Protein AF-D2HMJ4-F1 (afdb_monomer_lite)

Structure (mmCIF, N/CA/C/O backbone):
data_AF-D2HMJ4-F1
#
_entry.id   AF-D2HMJ4-F1
#
loop_
_atom_site.group_PDB
_atom_site.id
_atom_site.type_symbol
_atom_site.label_atom_id
_atom_site.label_alt_id
_atom_site.label_comp_id
_atom_site.label_asym_id
_atom_site.label_entity_id
_atom_site.label_seq_id
_atom_site.pdbx_PDB_ins_code
_atom_site.Cartn_x
_atom_site.Cartn_y
_atom_site.Cartn_z
_atom_site.occupancy
_atom_site.B_iso_or_equiv
_atom_s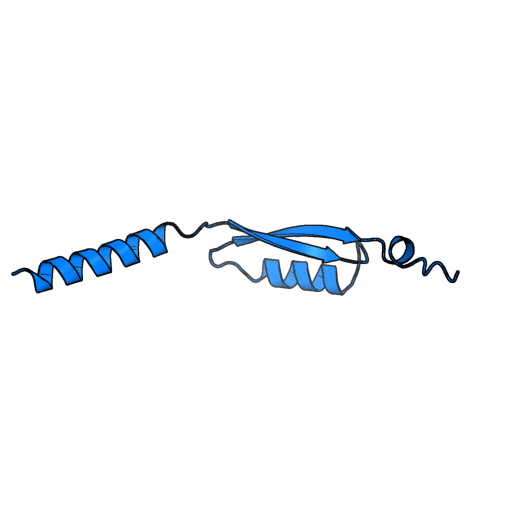ite.auth_seq_id
_atom_site.auth_comp_id
_atom_site.auth_asym_id
_atom_site.auth_atom_id
_atom_site.pdbx_PDB_model_num
ATOM 1 N N . MET A 1 1 ? -38.135 1.642 26.093 1.00 60.03 1 MET A N 1
ATOM 2 C CA . MET A 1 1 ? -36.953 0.891 26.578 1.00 60.03 1 MET A CA 1
ATOM 3 C C . MET A 1 1 ? -36.193 0.139 25.477 1.00 60.03 1 MET A C 1
ATOM 5 O O . MET A 1 1 ? -34.974 0.151 25.522 1.00 60.03 1 MET A O 1
ATOM 9 N N . GLN A 1 2 ? -36.844 -0.463 24.469 1.00 69.62 2 GLN A N 1
ATOM 10 C CA . GLN A 1 2 ? -36.143 -1.271 23.445 1.00 69.62 2 GLN A CA 1
ATOM 11 C C . GLN A 1 2 ? -35.284 -0.471 22.440 1.00 69.62 2 GLN A C 1
ATOM 13 O O . GLN A 1 2 ? -34.216 -0.932 22.054 1.00 69.62 2 GLN A O 1
ATOM 18 N N . HIS A 1 3 ? -35.692 0.743 22.051 1.00 68.31 3 HIS A N 1
ATOM 19 C CA . HIS A 1 3 ? -34.949 1.548 21.064 1.00 68.31 3 HIS A CA 1
ATOM 20 C C . HIS A 1 3 ? -33.601 2.076 21.572 1.00 68.31 3 HIS A C 1
ATOM 22 O O . HIS A 1 3 ? -32.653 2.173 20.803 1.00 68.31 3 HIS A O 1
ATOM 28 N N . ILE A 1 4 ? -33.500 2.370 22.873 1.00 77.19 4 ILE A N 1
ATOM 29 C CA . ILE A 1 4 ? -32.245 2.798 23.506 1.00 77.19 4 ILE A CA 1
ATOM 30 C C . ILE A 1 4 ? -31.251 1.636 23.507 1.00 77.19 4 ILE A C 1
ATOM 32 O O . ILE A 1 4 ? -30.105 1.806 23.106 1.00 77.19 4 ILE A O 1
ATOM 36 N N . PHE A 1 5 ? -31.712 0.438 23.876 1.00 71.56 5 PHE A N 1
ATOM 37 C CA . PHE A 1 5 ? -30.892 -0.771 23.850 1.00 71.56 5 PHE A CA 1
ATOM 38 C C . PHE A 1 5 ? -30.379 -1.081 22.437 1.00 71.56 5 PHE A C 1
ATOM 40 O O . PHE A 1 5 ? -29.193 -1.338 22.261 1.00 71.56 5 PHE A O 1
ATOM 47 N N . ALA A 1 6 ? -31.238 -0.952 21.420 1.00 72.56 6 ALA A N 1
ATOM 48 C CA . ALA A 1 6 ? -30.831 -1.106 20.026 1.00 72.56 6 ALA A CA 1
ATOM 49 C C . ALA A 1 6 ? -29.752 -0.087 19.620 1.00 72.56 6 ALA A C 1
ATOM 51 O O . ALA A 1 6 ? -28.764 -0.470 19.008 1.00 72.56 6 ALA A O 1
ATOM 52 N N . PHE A 1 7 ? -29.888 1.185 20.009 1.00 73.75 7 PHE A N 1
ATOM 53 C CA . PHE A 1 7 ? -28.906 2.229 19.692 1.00 73.75 7 PHE A CA 1
ATOM 54 C C . PHE A 1 7 ? -27.529 1.95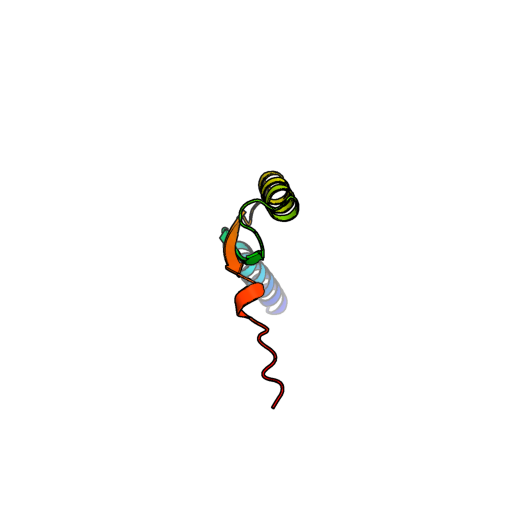3 20.318 1.00 73.75 7 PHE A C 1
ATOM 56 O O . PHE A 1 7 ? -26.501 2.107 19.659 1.00 73.75 7 PHE A O 1
ATOM 63 N N . PHE A 1 8 ? -27.510 1.482 21.568 1.00 75.62 8 PHE A N 1
ATOM 64 C CA . PHE A 1 8 ? -26.284 1.053 22.243 1.00 75.62 8 PHE A CA 1
ATOM 65 C C . PHE A 1 8 ? -25.661 -0.177 21.582 1.00 75.62 8 PHE A C 1
ATOM 67 O O . PHE A 1 8 ? -24.447 -0.205 21.390 1.00 75.62 8 PHE A O 1
ATOM 74 N N . CYS A 1 9 ? -26.464 -1.166 21.182 1.00 75.12 9 CYS A N 1
ATOM 75 C CA . CYS A 1 9 ? -25.969 -2.337 20.461 1.00 75.12 9 CYS A CA 1
ATOM 76 C C . 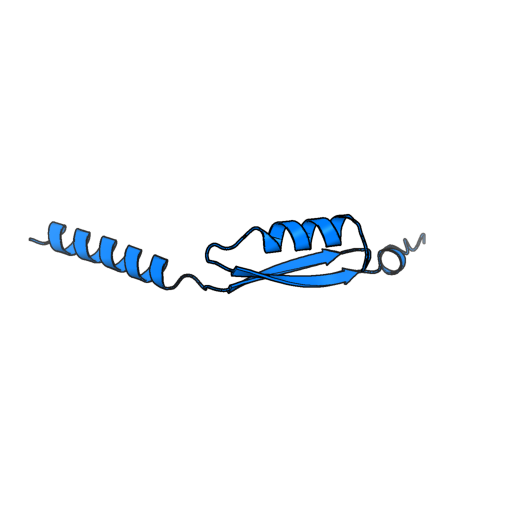CYS A 1 9 ? -25.346 -1.955 19.115 1.00 75.12 9 CYS A C 1
ATOM 78 O O . CYS A 1 9 ? -24.251 -2.417 18.810 1.00 75.12 9 CYS A O 1
ATOM 80 N N . THR A 1 10 ? -25.982 -1.084 18.331 1.00 75.25 10 THR A N 1
ATOM 81 C CA . THR A 1 10 ? -25.439 -0.657 17.032 1.00 75.25 10 THR A CA 1
ATOM 82 C C . THR A 1 10 ? -24.161 0.165 17.196 1.00 75.25 10 THR A C 1
ATOM 84 O O . THR A 1 10 ? -23.204 -0.039 16.451 1.00 75.25 10 THR A O 1
ATOM 87 N N . GLY A 1 11 ? -24.103 1.050 18.199 1.00 76.56 11 GLY A N 1
ATOM 88 C CA . GLY A 1 11 ? -22.897 1.821 18.512 1.00 76.56 11 GLY A CA 1
ATOM 89 C C . GLY A 1 11 ? -21.740 0.943 18.993 1.00 76.56 11 GLY A C 1
ATOM 90 O O . GLY A 1 11 ? -20.607 1.112 18.547 1.00 76.56 11 GLY A O 1
ATOM 91 N N . PHE A 1 12 ? -22.027 -0.041 19.847 1.00 73.44 12 PHE A N 1
ATOM 92 C CA . PHE A 1 12 ? -21.031 -0.993 20.336 1.00 73.44 12 PHE A CA 1
ATOM 93 C C . PHE A 1 12 ? -20.512 -1.900 19.215 1.00 73.44 12 PHE A C 1
ATOM 95 O O . PHE A 1 12 ? -19.305 -2.078 19.088 1.00 73.44 12 PHE A O 1
ATOM 102 N N . LEU A 1 13 ? -21.394 -2.412 18.352 1.00 73.25 13 LEU A N 1
ATOM 103 C CA . LEU A 1 13 ? -20.994 -3.199 17.183 1.00 73.25 13 LEU A CA 1
ATOM 104 C C . LEU A 1 13 ? -20.127 -2.375 16.221 1.00 73.25 13 LEU A C 1
ATOM 106 O O . LEU A 1 13 ? -19.106 -2.872 15.753 1.00 73.25 13 LEU A O 1
ATOM 110 N N . GLY A 1 14 ? -20.475 -1.107 15.983 1.00 73.94 14 GLY A N 1
ATOM 111 C CA . GLY A 1 14 ? -19.651 -0.193 15.189 1.00 73.94 14 GLY A CA 1
ATOM 112 C C . GLY A 1 14 ? -18.262 0.037 15.795 1.00 73.94 14 GLY A C 1
ATOM 113 O O . GLY A 1 14 ? -17.262 -0.014 15.080 1.00 73.94 14 GLY A O 1
ATOM 114 N N . ALA A 1 15 ? -18.181 0.215 17.116 1.00 72.75 15 ALA A N 1
ATOM 115 C CA . ALA A 1 15 ? -16.913 0.383 17.825 1.00 72.75 15 ALA A CA 1
ATOM 116 C C . ALA A 1 15 ? -16.043 -0.884 17.785 1.00 72.75 15 ALA A C 1
ATOM 118 O O . ALA A 1 15 ? -14.839 -0.789 17.570 1.00 72.75 15 ALA A O 1
ATOM 119 N N . VAL A 1 16 ? -16.641 -2.069 17.940 1.00 72.44 16 VAL A N 1
ATOM 120 C CA . VAL A 1 16 ? -15.925 -3.354 17.872 1.00 72.44 16 VAL A CA 1
ATOM 121 C C . VAL A 1 16 ? -15.388 -3.616 16.463 1.00 72.44 16 VAL A C 1
ATOM 123 O O . VAL A 1 16 ? -14.248 -4.054 16.319 1.00 72.44 16 VAL A O 1
ATOM 126 N N . VAL A 1 17 ? -16.160 -3.307 15.416 1.00 70.44 17 VAL A N 1
ATOM 127 C CA . VAL A 1 17 ? -15.705 -3.454 14.022 1.00 70.44 17 VAL A CA 1
ATOM 128 C C . VAL A 1 17 ? -14.579 -2.467 13.698 1.00 70.44 17 VAL A C 1
ATOM 130 O O . VAL A 1 17 ? -13.594 -2.863 13.078 1.00 70.44 17 VAL A O 1
ATOM 133 N N . GLY A 1 18 ? -14.679 -1.213 14.151 1.00 65.56 18 GLY A N 1
ATOM 134 C CA . GLY A 1 18 ? -13.622 -0.212 13.965 1.00 65.56 18 GLY A CA 1
ATOM 135 C C . GLY A 1 18 ? -12.340 -0.524 14.746 1.00 65.56 18 GLY A C 1
ATOM 136 O O . GLY A 1 18 ? -11.245 -0.316 14.235 1.00 65.56 18 GLY A O 1
ATOM 137 N N . ALA A 1 19 ? -12.462 -1.075 15.958 1.00 65.62 19 ALA A N 1
ATOM 138 C CA . ALA A 1 19 ? -11.321 -1.457 16.790 1.00 65.62 19 ALA A CA 1
ATOM 139 C C . ALA A 1 19 ? -10.585 -2.706 16.280 1.00 65.62 19 ALA A C 1
ATOM 141 O O . ALA A 1 19 ? -9.402 -2.875 16.565 1.00 65.62 19 ALA A O 1
ATOM 142 N N . ASN A 1 20 ? -11.265 -3.578 15.531 1.00 70.88 20 ASN A N 1
ATOM 143 C CA . ASN A 1 20 ? -10.679 -4.805 14.993 1.00 70.88 20 ASN A CA 1
ATOM 144 C C . ASN A 1 20 ? -10.069 -4.623 13.590 1.00 70.88 20 ASN A C 1
ATOM 146 O O . ASN A 1 20 ? -9.786 -5.607 12.903 1.00 70.88 20 ASN A O 1
ATOM 150 N N . PHE A 1 21 ? -9.892 -3.379 13.134 1.00 77.00 21 PHE A N 1
ATOM 151 C CA . PHE A 1 21 ? -9.225 -3.124 11.866 1.00 77.00 21 PHE A CA 1
ATOM 152 C C . PHE A 1 21 ? -7.735 -3.498 11.974 1.00 77.00 21 PHE A C 1
ATOM 154 O O . PHE A 1 21 ? -7.061 -3.076 12.918 1.00 77.00 21 PHE A O 1
ATOM 161 N N . PRO A 1 22 ? -7.190 -4.299 11.042 1.00 74.50 22 PRO A N 1
ATOM 162 C CA . PRO A 1 22 ? -5.810 -4.750 11.129 1.00 74.50 22 PRO A CA 1
ATOM 163 C C . PRO A 1 22 ? -4.843 -3.565 11.028 1.00 74.50 22 PRO A C 1
ATOM 165 O O . PRO A 1 22 ? -4.853 -2.805 10.063 1.00 74.50 22 PRO A O 1
ATOM 168 N N . ASN A 1 23 ? -3.945 -3.455 12.010 1.00 79.12 23 ASN A N 1
ATOM 169 C CA . ASN A 1 23 ? -2.899 -2.427 12.046 1.00 79.12 23 ASN A CA 1
ATOM 170 C C . ASN A 1 23 ? -1.889 -2.538 10.896 1.00 79.12 23 ASN A C 1
ATOM 172 O O . ASN A 1 23 ? -1.095 -1.622 10.696 1.00 79.12 23 ASN A O 1
ATOM 176 N N . ASN A 1 24 ? -1.897 -3.649 10.159 1.00 81.56 24 ASN A N 1
ATOM 177 C CA . ASN A 1 24 ? -0.988 -3.925 9.062 1.00 81.56 24 ASN A CA 1
ATOM 178 C C . ASN A 1 24 ? -1.786 -4.375 7.836 1.00 81.56 24 ASN A C 1
ATOM 180 O O . ASN A 1 24 ? -2.414 -5.433 7.860 1.00 81.56 24 ASN A O 1
ATOM 184 N N . ILE A 1 25 ? -1.734 -3.592 6.761 1.00 84.38 25 ILE A N 1
ATOM 185 C CA . ILE A 1 25 ? -2.403 -3.895 5.492 1.00 84.38 25 ILE A CA 1
ATOM 186 C C . ILE A 1 25 ? -1.354 -4.317 4.477 1.00 84.38 25 ILE A C 1
ATOM 188 O O . ILE A 1 25 ? -0.445 -3.551 4.172 1.00 84.38 25 ILE A O 1
ATOM 192 N N . GLN A 1 26 ? -1.481 -5.533 3.957 1.00 86.00 26 GLN A N 1
ATOM 193 C CA . GLN A 1 26 ? -0.601 -6.042 2.910 1.00 86.00 26 GLN A CA 1
ATOM 194 C C . GLN A 1 26 ? -1.021 -5.444 1.562 1.00 86.00 26 GLN A C 1
ATOM 196 O O . GLN A 1 26 ? -2.169 -5.599 1.149 1.00 86.00 26 GLN A O 1
ATOM 201 N N . ILE A 1 27 ? -0.106 -4.747 0.889 1.00 84.19 27 ILE A N 1
ATOM 202 C CA . ILE A 1 27 ? -0.326 -4.175 -0.445 1.00 84.19 27 ILE A CA 1
ATOM 203 C C . ILE A 1 27 ? 0.533 -4.935 -1.444 1.00 84.19 27 ILE A C 1
ATOM 205 O O . ILE A 1 27 ? 1.750 -4.767 -1.463 1.00 84.19 27 ILE A O 1
ATOM 209 N N . GLY A 1 28 ? -0.109 -5.740 -2.287 1.00 84.50 28 GLY A N 1
ATOM 210 C CA . GLY A 1 28 ? 0.542 -6.375 -3.428 1.00 84.50 28 GLY A CA 1
ATOM 211 C C . GLY A 1 28 ? 0.898 -5.352 -4.508 1.00 84.50 28 GLY A C 1
ATOM 212 O O . GLY A 1 28 ? 0.091 -4.474 -4.817 1.00 84.50 28 GLY A O 1
ATOM 213 N N . GLY A 1 29 ? 2.083 -5.465 -5.102 1.00 82.62 29 GLY A N 1
ATOM 214 C CA . GLY A 1 29 ? 2.488 -4.632 -6.234 1.00 82.62 29 GLY A CA 1
ATOM 215 C C . GLY A 1 29 ? 3.415 -5.385 -7.177 1.00 82.62 29 GLY A C 1
ATOM 216 O O . GLY A 1 29 ? 4.351 -6.034 -6.730 1.00 82.62 29 GLY A O 1
ATOM 217 N N . LEU A 1 30 ? 3.170 -5.286 -8.482 1.00 82.44 30 LEU A N 1
ATOM 218 C CA . LEU A 1 30 ? 4.048 -5.858 -9.500 1.00 82.44 30 LEU A CA 1
ATOM 219 C C . LEU A 1 30 ? 4.895 -4.736 -10.094 1.00 82.44 30 LEU A C 1
ATOM 221 O O . LEU A 1 30 ? 4.354 -3.820 -10.713 1.00 82.44 30 LEU A O 1
ATOM 225 N N . PHE A 1 31 ? 6.210 -4.786 -9.884 1.00 82.31 31 PHE A N 1
ATOM 226 C CA . PHE A 1 31 ? 7.134 -3.781 -10.410 1.00 82.31 31 PHE A CA 1
ATOM 227 C C . PHE A 1 31 ? 8.015 -4.381 -11.513 1.00 82.31 31 PHE A C 1
ATOM 229 O O . PHE A 1 31 ? 8.555 -5.469 -11.334 1.00 82.31 31 PHE A O 1
ATOM 236 N N . PRO A 1 32 ? 8.209 -3.682 -12.646 1.00 73.75 32 PRO A N 1
ATOM 237 C CA . PRO A 1 32 ? 9.000 -4.203 -13.761 1.00 73.75 32 PRO A CA 1
ATOM 238 C C . PRO A 1 32 ? 10.505 -4.220 -13.482 1.00 73.75 32 PRO A C 1
ATOM 240 O O . PRO A 1 32 ? 11.233 -5.042 -14.021 1.00 73.75 32 PRO A O 1
ATOM 243 N N . ASN A 1 33 ? 10.977 -3.295 -12.641 1.00 72.25 33 ASN A N 1
ATOM 244 C CA . ASN A 1 33 ? 12.390 -3.095 -12.352 1.00 72.25 33 ASN A CA 1
ATOM 245 C C . ASN A 1 33 ? 12.609 -2.936 -10.844 1.00 72.25 33 ASN A C 1
ATOM 247 O O . ASN A 1 33 ? 11.908 -2.176 -10.174 1.00 72.25 33 ASN A O 1
ATOM 251 N N . GLN A 1 34 ? 13.647 -3.589 -10.324 1.00 67.31 34 GLN A N 1
ATOM 252 C CA . GLN A 1 34 ? 14.006 -3.583 -8.899 1.00 67.31 34 GLN A CA 1
ATOM 253 C C . GLN A 1 34 ? 14.482 -2.201 -8.400 1.00 67.31 34 GLN A C 1
ATOM 255 O O . GLN A 1 34 ? 14.310 -1.846 -7.229 1.00 67.31 34 GLN A O 1
ATOM 260 N N . GLN A 1 35 ? 15.050 -1.387 -9.295 1.00 69.31 35 GLN A N 1
ATOM 261 C CA . GLN A 1 35 ? 15.555 -0.037 -9.019 1.00 69.31 35 GLN A CA 1
ATOM 262 C C . GLN A 1 35 ? 14.978 0.993 -10.000 1.00 69.31 35 GLN A C 1
ATOM 264 O O . GLN A 1 35 ? 15.705 1.732 -10.654 1.00 69.31 35 GLN A O 1
ATOM 269 N N . SER A 1 36 ? 13.651 1.027 -10.100 1.00 78.94 36 SER A N 1
ATOM 270 C CA . SER A 1 36 ? 12.934 2.050 -10.866 1.00 78.94 36 SER A CA 1
ATOM 271 C C . SER A 1 36 ? 12.700 3.321 -10.041 1.00 78.94 36 SER A C 1
ATOM 273 O O . SER A 1 36 ? 12.551 3.250 -8.814 1.00 78.94 36 SER A O 1
ATOM 275 N N . GLN A 1 37 ? 12.596 4.479 -10.700 1.00 84.81 37 GLN A N 1
ATOM 276 C CA . GLN A 1 37 ? 12.212 5.743 -10.053 1.00 84.81 37 GLN A CA 1
ATOM 277 C C . GLN A 1 37 ? 10.842 5.619 -9.363 1.00 84.81 37 GLN A C 1
ATOM 279 O O . GLN A 1 37 ? 10.633 6.147 -8.274 1.00 84.81 37 GLN A O 1
ATOM 284 N N . GLU A 1 38 ? 9.938 4.846 -9.952 1.00 82.38 38 GLU A N 1
ATOM 285 C CA . GLU A 1 38 ? 8.601 4.532 -9.459 1.00 82.38 38 GLU A CA 1
ATOM 286 C C . GLU A 1 38 ? 8.662 3.699 -8.175 1.00 82.38 38 GLU A C 1
ATOM 288 O O . GLU A 1 38 ? 7.932 3.972 -7.226 1.00 82.38 38 GLU A O 1
ATOM 293 N N . HIS A 1 39 ? 9.582 2.730 -8.097 1.00 83.44 39 HIS A N 1
ATOM 294 C CA . HIS A 1 39 ? 9.801 1.942 -6.881 1.00 83.44 39 HIS A CA 1
ATOM 295 C C . HIS A 1 39 ? 10.377 2.812 -5.750 1.00 83.44 39 HIS A C 1
ATOM 297 O O . HIS A 1 39 ? 10.005 2.663 -4.583 1.00 83.44 39 HIS A O 1
ATOM 303 N N . ALA A 1 40 ? 11.249 3.772 -6.076 1.00 84.19 40 ALA A N 1
ATOM 304 C CA . ALA A 1 40 ? 11.749 4.745 -5.107 1.00 84.19 40 ALA A CA 1
ATOM 305 C C . ALA A 1 40 ? 10.644 5.696 -4.614 1.00 84.19 40 ALA A C 1
ATOM 307 O O . ALA A 1 40 ? 10.509 5.883 -3.405 1.00 84.19 40 ALA A O 1
ATOM 308 N N . ALA A 1 41 ? 9.822 6.232 -5.520 1.00 87.38 41 ALA A N 1
ATOM 309 C CA . ALA A 1 41 ? 8.685 7.088 -5.185 1.00 87.38 41 ALA A CA 1
ATOM 310 C C . ALA A 1 41 ? 7.641 6.351 -4.332 1.00 87.38 41 ALA A C 1
ATOM 312 O O . ALA A 1 41 ? 7.142 6.901 -3.353 1.00 87.38 41 ALA A O 1
ATOM 313 N N . PHE A 1 42 ? 7.372 5.082 -4.644 1.00 87.19 42 PHE A N 1
ATOM 314 C CA . PHE A 1 42 ? 6.474 4.231 -3.871 1.00 87.19 42 PHE A CA 1
ATOM 315 C C . PHE A 1 42 ? 6.967 4.034 -2.432 1.00 87.19 42 PHE A C 1
ATOM 317 O O . PHE A 1 42 ? 6.221 4.264 -1.481 1.00 87.19 42 PHE A O 1
ATOM 324 N N . ARG A 1 43 ? 8.250 3.692 -2.243 1.00 85.19 43 ARG A N 1
ATOM 325 C CA . ARG A 1 43 ? 8.839 3.574 -0.896 1.00 85.19 43 ARG A CA 1
ATOM 326 C C . ARG A 1 43 ? 8.851 4.902 -0.146 1.00 85.19 43 ARG A C 1
ATOM 328 O O . ARG A 1 43 ? 8.616 4.918 1.059 1.00 85.19 43 ARG A O 1
ATOM 335 N N . PHE A 1 44 ? 9.101 6.004 -0.849 1.00 88.94 44 PHE A N 1
ATOM 336 C CA . PHE A 1 44 ? 9.054 7.337 -0.263 1.00 88.94 44 PHE A CA 1
ATOM 337 C C . PHE A 1 44 ? 7.647 7.675 0.243 1.00 88.94 44 PHE A C 1
ATOM 339 O O . PHE A 1 44 ? 7.501 8.023 1.412 1.00 88.94 44 PHE A O 1
ATOM 346 N N . ALA A 1 45 ? 6.608 7.476 -0.570 1.00 87.06 45 ALA A N 1
ATOM 347 C CA . ALA A 1 45 ? 5.221 7.708 -0.165 1.00 87.06 45 ALA A CA 1
ATOM 348 C C . ALA A 1 45 ? 4.817 6.834 1.035 1.00 87.06 45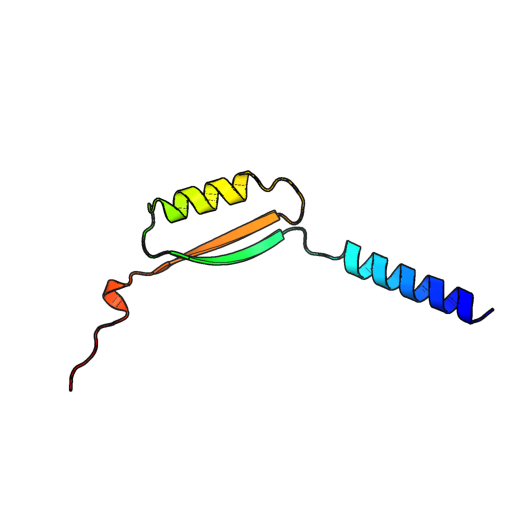 ALA A C 1
ATOM 350 O O . ALA A 1 45 ? 4.219 7.329 1.988 1.00 87.06 45 ALA A O 1
ATOM 351 N N . LEU A 1 46 ? 5.219 5.558 1.046 1.00 86.19 46 LEU A N 1
ATOM 352 C CA . LEU A 1 46 ? 4.984 4.668 2.188 1.00 86.19 46 LEU A CA 1
ATOM 353 C C . LEU A 1 46 ? 5.675 5.143 3.469 1.00 86.19 46 LEU A C 1
ATOM 355 O O . LEU A 1 46 ? 5.130 4.965 4.552 1.00 86.19 46 LEU A O 1
ATOM 359 N N . SER A 1 47 ? 6.857 5.756 3.366 1.00 84.00 47 SER A N 1
ATOM 360 C CA . SER A 1 47 ? 7.565 6.297 4.532 1.00 84.00 47 SER A CA 1
ATOM 361 C C . SER A 1 47 ? 6.920 7.559 5.115 1.00 84.00 47 SER A C 1
ATOM 363 O O . SER A 1 47 ? 7.141 7.863 6.285 1.00 84.00 47 SER A O 1
ATOM 365 N N . GLN A 1 48 ? 6.113 8.278 4.327 1.00 87.00 48 GLN A N 1
ATOM 366 C CA . GLN A 1 48 ? 5.372 9.456 4.790 1.00 87.00 48 GLN A CA 1
ATOM 367 C C . GLN A 1 48 ? 4.101 9.089 5.567 1.00 87.00 48 GLN A C 1
ATOM 369 O O . GLN A 1 48 ? 3.586 9.910 6.322 1.00 87.00 48 GLN A O 1
ATOM 374 N N . LEU A 1 49 ? 3.605 7.862 5.406 1.00 84.44 49 LEU A N 1
ATOM 375 C CA . LEU A 1 49 ? 2.429 7.353 6.103 1.00 84.44 49 LEU A CA 1
ATOM 376 C C . LEU A 1 49 ? 2.832 6.849 7.495 1.00 84.44 49 LEU A C 1
ATOM 378 O O . LEU A 1 49 ? 3.303 5.723 7.659 1.00 84.44 49 LEU A O 1
ATOM 382 N N . THR A 1 50 ? 2.666 7.703 8.503 1.00 73.00 50 THR A N 1
ATOM 383 C CA . THR A 1 50 ? 2.943 7.386 9.916 1.00 73.00 50 THR A CA 1
ATOM 384 C C . THR A 1 50 ? 1.701 6.963 10.699 1.00 73.00 50 THR A C 1
ATOM 386 O O . THR A 1 50 ? 1.832 6.374 11.773 1.00 73.00 50 THR A O 1
ATOM 389 N N . GLU A 1 51 ? 0.506 7.235 10.174 1.00 79.75 51 GLU A N 1
ATOM 390 C CA . GLU A 1 51 ? -0.760 6.879 10.812 1.00 79.75 51 GLU A CA 1
ATOM 391 C C . GLU A 1 51 ? -1.115 5.400 10.577 1.00 79.75 51 GLU A C 1
ATOM 393 O O . GLU A 1 51 ? -0.882 4.868 9.486 1.00 79.75 51 GLU A O 1
ATOM 398 N N . PRO A 1 52 ? -1.679 4.706 11.583 1.00 72.44 52 PRO A N 1
ATOM 399 C CA . PRO A 1 52 ? -2.250 3.386 11.371 1.00 72.44 52 PRO A CA 1
ATOM 400 C C . PRO A 1 52 ? -3.466 3.487 10.435 1.00 72.44 52 PRO A C 1
ATOM 402 O O . PRO A 1 52 ? -4.227 4.453 10.524 1.00 72.44 52 PRO A O 1
ATOM 405 N N . PRO A 1 53 ? -3.710 2.480 9.582 1.00 74.69 53 PRO A N 1
ATOM 406 C CA . PRO A 1 53 ? -2.998 1.205 9.453 1.00 74.69 53 PRO A CA 1
ATOM 407 C C . PRO A 1 53 ? -1.678 1.301 8.661 1.00 74.69 53 PRO A C 1
ATOM 409 O O . PRO A 1 53 ? -1.601 1.921 7.602 1.00 74.69 53 PRO A O 1
ATOM 412 N N . LYS A 1 54 ? -0.638 0.598 9.127 1.00 79.31 54 LYS A N 1
ATOM 413 C CA . LYS A 1 54 ? 0.659 0.516 8.447 1.00 79.31 54 LYS A CA 1
ATOM 414 C C . LYS A 1 54 ? 0.541 -0.305 7.168 1.00 79.31 54 LYS A C 1
ATOM 416 O O . LYS A 1 54 ? 0.215 -1.492 7.198 1.00 79.31 54 LYS A O 1
ATOM 421 N N . LEU A 1 55 ? 0.889 0.307 6.047 1.00 82.19 55 LEU A N 1
ATOM 422 C CA . LEU A 1 55 ? 0.935 -0.368 4.758 1.00 82.19 55 LEU A CA 1
ATOM 423 C C . LEU A 1 55 ? 2.228 -1.193 4.655 1.00 82.19 55 LEU A C 1
ATOM 425 O O . LEU A 1 55 ? 3.335 -0.655 4.705 1.00 82.19 55 LEU A O 1
ATOM 429 N N . LEU A 1 56 ? 2.089 -2.513 4.556 1.00 82.12 56 LEU A N 1
ATOM 430 C CA . LEU A 1 56 ? 3.172 -3.460 4.312 1.00 82.12 56 LEU A CA 1
ATOM 431 C C . LEU A 1 56 ? 3.192 -3.811 2.821 1.00 82.12 56 LEU A C 1
ATOM 433 O O . LEU A 1 56 ? 2.337 -4.571 2.367 1.00 82.12 56 LEU A O 1
ATOM 437 N N . PRO A 1 57 ? 4.137 -3.273 2.037 1.00 82.31 57 PRO A N 1
ATOM 438 C CA . PRO A 1 57 ? 4.235 -3.623 0.631 1.00 82.31 57 PRO A CA 1
ATOM 439 C C . PRO A 1 57 ? 4.749 -5.057 0.454 1.00 82.31 57 PRO A C 1
ATOM 441 O O . PRO A 1 57 ? 5.800 -5.419 0.981 1.00 82.31 57 PRO A O 1
ATOM 444 N N . GLN A 1 58 ? 4.026 -5.851 -0.328 1.00 81.19 58 GLN A N 1
ATOM 445 C CA . GLN A 1 58 ? 4.424 -7.156 -0.841 1.00 81.19 58 GLN A CA 1
ATOM 446 C C . GLN A 1 58 ? 4.660 -7.000 -2.346 1.00 81.19 58 GLN A C 1
ATOM 448 O O . GLN A 1 58 ? 3.759 -7.183 -3.163 1.00 81.19 58 GLN A O 1
ATOM 453 N N . ILE A 1 59 ? 5.859 -6.532 -2.693 1.00 77.31 59 ILE A N 1
ATOM 454 C CA . ILE A 1 59 ? 6.230 -6.252 -4.079 1.00 77.31 59 ILE A CA 1
ATOM 455 C C . ILE A 1 59 ? 6.935 -7.461 -4.681 1.00 77.31 59 ILE A C 1
ATOM 457 O O . ILE A 1 59 ? 7.969 -7.874 -4.158 1.00 77.31 59 ILE A O 1
ATOM 461 N N . ASP A 1 60 ? 6.430 -7.926 -5.820 1.00 79.50 60 ASP A N 1
ATOM 462 C CA . ASP A 1 60 ? 7.106 -8.895 -6.676 1.00 79.50 60 ASP A CA 1
ATOM 463 C C . ASP A 1 60 ? 7.639 -8.202 -7.936 1.00 79.50 60 ASP A C 1
ATOM 465 O O . ASP A 1 60 ? 7.011 -7.301 -8.504 1.00 79.50 60 ASP A O 1
ATOM 469 N N . ILE A 1 61 ? 8.833 -8.609 -8.367 1.00 76.31 61 ILE A N 1
ATOM 470 C CA . ILE A 1 61 ? 9.474 -8.072 -9.568 1.00 76.31 61 ILE A CA 1
ATOM 471 C C . ILE A 1 61 ? 9.080 -8.953 -10.743 1.00 76.31 61 ILE A C 1
ATOM 473 O O . ILE A 1 61 ? 9.347 -10.153 -10.735 1.00 76.31 61 ILE A O 1
ATOM 477 N N . VAL A 1 62 ? 8.454 -8.356 -11.753 1.00 68.06 62 VAL A N 1
ATOM 478 C CA . VAL A 1 62 ? 7.986 -9.080 -12.934 1.00 68.06 62 VAL A CA 1
ATOM 479 C C . VAL A 1 62 ? 8.839 -8.695 -14.122 1.00 68.06 62 VAL A C 1
ATOM 481 O O . VAL A 1 62 ? 8.863 -7.536 -14.533 1.00 68.06 62 VAL A O 1
ATOM 484 N N . ASN A 1 63 ? 9.510 -9.684 -14.704 1.00 66.25 63 ASN A N 1
ATOM 485 C CA . ASN A 1 63 ? 10.222 -9.479 -15.947 1.00 66.25 63 ASN A CA 1
ATOM 486 C C . ASN A 1 63 ? 9.225 -9.456 -17.115 1.00 66.25 63 ASN A C 1
ATOM 488 O O . ASN A 1 63 ? 8.733 -10.492 -17.566 1.00 66.25 63 ASN A O 1
ATOM 492 N N . ILE A 1 64 ? 8.906 -8.255 -17.599 1.00 63.16 64 ILE A N 1
ATOM 493 C CA . ILE A 1 64 ? 7.970 -8.058 -18.715 1.00 63.16 64 ILE A CA 1
ATOM 494 C C . ILE A 1 64 ? 8.496 -8.710 -20.010 1.00 63.16 64 ILE A C 1
ATOM 496 O O . ILE A 1 64 ? 7.686 -9.080 -20.860 1.00 63.16 64 ILE A O 1
ATOM 500 N N . SER A 1 65 ? 9.817 -8.917 -20.155 1.00 61.81 65 SER A N 1
ATOM 501 C CA . SER A 1 65 ? 10.387 -9.577 -21.342 1.00 61.81 65 SER A CA 1
ATOM 502 C C . SER A 1 65 ? 9.947 -11.029 -21.494 1.00 61.81 65 SER A C 1
ATOM 504 O O . SER A 1 65 ? 9.850 -11.513 -22.616 1.00 61.81 65 SER A O 1
ATOM 506 N N . ASP A 1 66 ? 9.645 -11.701 -20.383 1.00 57.84 66 ASP A N 1
ATOM 507 C CA . ASP A 1 66 ? 9.321 -13.131 -20.372 1.00 57.84 66 ASP A CA 1
ATOM 508 C C . ASP A 1 66 ? 7.805 -13.380 -20.488 1.00 57.84 66 ASP A C 1
ATOM 510 O O . ASP A 1 66 ? 7.361 -14.523 -20.533 1.00 57.84 66 ASP A O 1
ATOM 514 N N . SER A 1 67 ? 6.990 -12.315 -20.518 1.00 58.16 67 SER A N 1
ATOM 515 C CA . SER A 1 67 ? 5.526 -12.405 -20.377 1.00 58.16 67 SER A CA 1
ATOM 516 C C . SER A 1 67 ? 4.731 -12.240 -21.676 1.00 58.16 67 SER A C 1
ATOM 518 O O . SER A 1 67 ? 3.547 -12.568 -21.696 1.00 58.16 67 SER A O 1
ATOM 520 N N . PHE A 1 68 ? 5.333 -11.753 -22.765 1.00 62.59 68 PHE A N 1
ATOM 521 C CA . PHE A 1 68 ? 4.605 -11.488 -24.015 1.00 62.59 68 PHE A CA 1
ATOM 522 C C . PHE A 1 68 ? 5.329 -12.014 -25.255 1.00 62.59 68 PHE A C 1
ATOM 524 O O . PHE A 1 68 ? 5.387 -11.327 -26.277 1.00 62.59 68 PHE A O 1
ATOM 531 N N . GLU A 1 69 ? 5.856 -13.240 -25.208 1.00 60.28 69 GLU A N 1
ATOM 532 C CA . GLU A 1 69 ? 6.205 -13.937 -26.448 1.00 60.28 69 GLU A CA 1
ATOM 533 C C . GLU A 1 69 ? 4.898 -14.275 -27.190 1.00 60.28 69 GLU A C 1
ATOM 535 O O . GLU A 1 69 ? 4.278 -15.324 -27.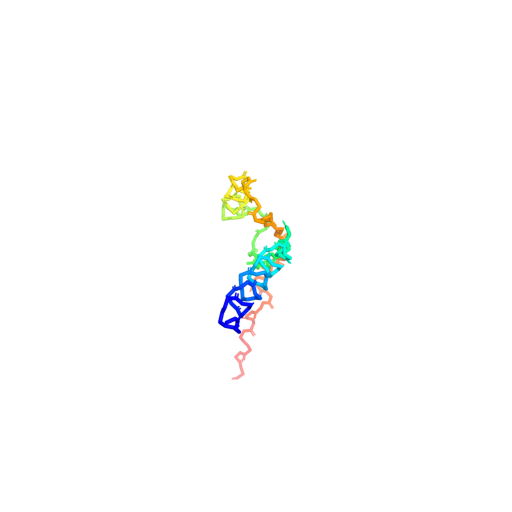013 1.00 60.28 69 GLU A O 1
ATOM 540 N N . MET A 1 70 ? 4.421 -13.309 -27.979 1.00 62.53 70 MET A N 1
ATOM 541 C CA . MET A 1 70 ? 3.324 -13.476 -28.920 1.00 62.53 70 MET A CA 1
ATOM 542 C C . MET A 1 70 ? 3.756 -14.568 -29.896 1.00 62.53 70 MET A C 1
ATOM 544 O O . MET A 1 70 ? 4.521 -14.315 -30.827 1.00 62.53 70 ME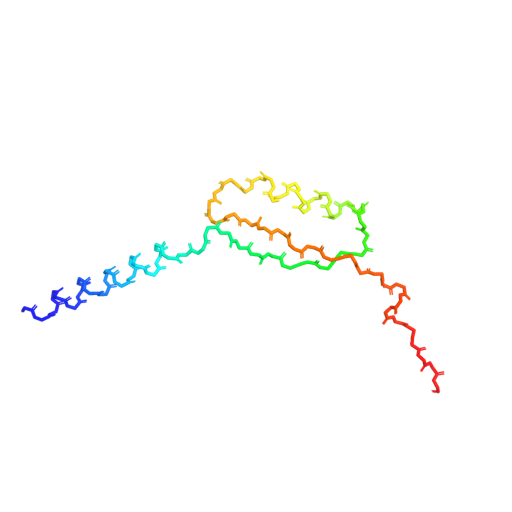T A O 1
ATOM 548 N N . THR A 1 71 ? 3.307 -15.802 -29.670 1.00 61.28 71 THR A N 1
ATOM 549 C CA . THR A 1 71 ? 3.514 -16.875 -30.637 1.00 61.28 71 THR A CA 1
ATOM 550 C C . THR A 1 71 ? 2.646 -16.549 -31.847 1.00 61.28 71 THR A C 1
ATOM 552 O O . THR A 1 71 ? 1.471 -16.908 -31.895 1.00 61.28 71 THR A O 1
ATOM 555 N N . TYR A 1 72 ? 3.201 -15.818 -32.812 1.00 59.75 72 TYR A N 1
ATOM 556 C CA . TYR A 1 72 ? 2.614 -15.706 -34.139 1.00 59.75 72 TYR A CA 1
ATOM 557 C C . TYR A 1 72 ? 2.679 -17.102 -34.769 1.00 59.75 72 TYR A C 1
ATOM 559 O O . TYR A 1 72 ? 3.729 -17.520 -35.257 1.00 59.75 72 TYR A O 1
ATOM 567 N N . ARG A 1 73 ? 1.584 -17.857 -34.662 1.00 54.03 73 ARG A N 1
ATOM 568 C CA . ARG A 1 73 ? 1.316 -19.005 -35.530 1.00 54.03 73 ARG A CA 1
ATOM 569 C C . ARG A 1 73 ? 0.455 -18.569 -36.698 1.00 54.03 73 ARG A C 1
ATOM 571 O O . ARG A 1 73 ? -0.458 -17.748 -36.462 1.00 54.03 73 ARG A O 1
#

Sequence (73 aa):
MQHIFAFFCTGFLGAVVGANFPNNIQIGGLFPNQQSQEHAAFRFALSQLTEPPKLLPQIDIVNISDSFEMTYR

Radius of gyration: 21.98 Å; chains: 1; bounding box: 52×28×62 Å

pLDDT: mean 75.1, std 8.65, range [54.03, 88.94]

Organism: Ailuropoda melanoleuca (NCBI:txid9646)

Secondary structure (DSSP, 8-state):
-HHHHHHHHHHHHHHHHHHTS-SEEEEEEEES-TT-HHHHHHHHHHHH--SSSEEEEEEEE--GGGT------

Foldseek 3Di:
DVVVVVVVVVVVVVVVVVVPDALEDEAEEEAQDPDDPVVVVVVVVLVVPPDTSRYDYPYDHDNPVVVDPPPPD